Protein AF-G7YHM8-F1 (afdb_monomer)

Secondary structure (DSSP, 8-state):
-B---TTSS-SB------HHHHHHHHHHHHH-GGGTTS-PPPPPPPP--HHHHHHHHHHHHTTTTS-HHHHHHHHHHHH-

Nearest PDB structures (foldseek):
  6n5z-assembly1_B  TM=9.433E-01  e=2.183E-07  Homo sapiens
  6n5y-assembly1_A  TM=9.034E-01  e=1.210E-07  Homo sapiens
  6n5z-assembly1_A  TM=8.884E-01  e=1.133E-07  Homo sapiens
  6n5x-assembly1_A  TM=9.466E-01  e=3.235E-07  Homo sapiens
  3hpb-assembly1_A  TM=8.593E-01  e=6.654E-07  Rattus norvegicus

Foldseek 3Di:
DADPDPVDPDRDDDDDDDLVVQVVVQVCLVPDPVCPPPDRDDRDDHDDCPVLVVQVVVLVVCPVPDDPVVSVVSNVVSVD

Solvent-accessible surface area (backbone atoms only — not comparable to full-atom values): 5300 Å² total; per-residue (Å²): 91,78,54,89,60,84,89,50,95,60,52,63,55,85,86,88,82,57,72,68,60,53,50,52,53,45,52,52,54,72,71,35,70,94,45,66,94,57,88,76,76,79,72,79,78,81,88,80,55,63,71,56,50,54,52,52,50,56,51,60,75,40,62,87,81,53,60,72,67,61,52,51,53,56,49,55,69,67,78,108

Sequence (80 aa):
MQTTLPEFKQTDFTVKRMHEEFVWLHDYLVEHEPYAGHIVPPVPPKPDFDASRAKLQRLGESEGSMPKEDLQKMKAELEA

Radius of gyration: 21.35 Å; Cα contacts (8 Å, |Δi|>4): 39; chains: 1; bounding box: 49×26×52 Å

InterPro domains:
  IPR001683 Phox homology [PF00787] (6-79)
  IPR001683 Phox homology [PS50195] (1-80)
  IPR036871 PX domain superfamily [G3DSA:3.30.1520.10] (1-80)
  IPR036871 PX domain superfamily [SSF64268] (2-78)

Organism: Clonorchis sinensis (NCBI:txid79923)

Structure (mmCIF, N/CA/C/O backbone):
data_AF-G7YHM8-F1
#
_entry.id   AF-G7YHM8-F1
#
loop_
_atom_site.group_PDB
_atom_site.id
_atom_site.type_symbol
_atom_site.label_atom_id
_atom_site.label_alt_id
_atom_site.label_comp_id
_atom_site.label_asym_id
_atom_site.label_entity_id
_atom_site.label_seq_id
_atom_site.pdbx_PDB_ins_code
_atom_site.Cartn_x
_atom_site.Cartn_y
_atom_site.Cartn_z
_atom_site.occupancy
_atom_site.B_iso_or_equiv
_atom_site.auth_seq_id
_atom_site.auth_comp_id
_atom_site.auth_asym_id
_atom_site.auth_atom_id
_atom_site.pdbx_PDB_model_num
ATOM 1 N N . MET A 1 1 ? 3.210 9.561 4.238 1.00 85.94 1 MET A N 1
ATOM 2 C CA . MET A 1 1 ? 1.777 9.607 4.60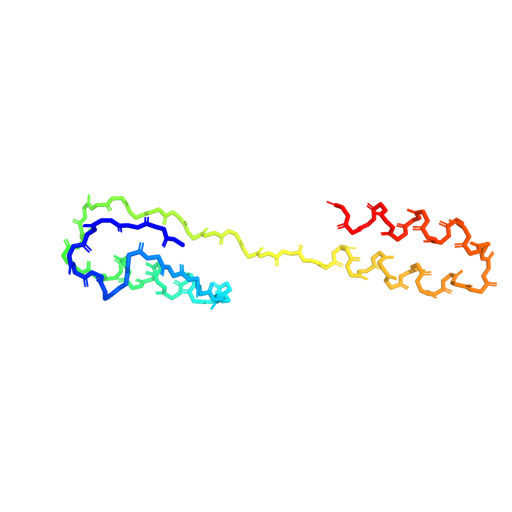0 1.00 85.94 1 MET A CA 1
ATOM 3 C C . MET A 1 1 ? 1.683 10.548 5.768 1.00 85.94 1 MET A C 1
ATOM 5 O O . MET A 1 1 ? 2.319 10.266 6.770 1.00 85.94 1 MET A O 1
ATOM 9 N N . GLN A 1 2 ? 0.889 11.608 5.642 1.00 94.00 2 GLN A N 1
ATOM 10 C CA . GLN A 1 2 ? 0.657 12.557 6.723 1.00 94.00 2 GLN A 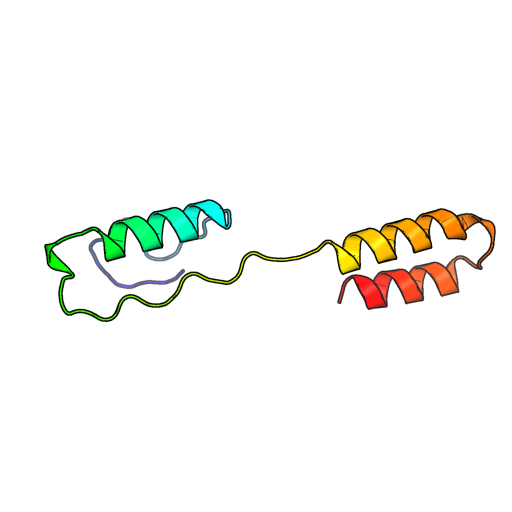CA 1
ATOM 11 C C . GLN A 1 2 ? -0.742 12.339 7.311 1.00 94.00 2 GLN A C 1
ATOM 13 O O . GLN A 1 2 ? -1.698 12.138 6.563 1.00 94.00 2 GLN A O 1
ATOM 18 N N . THR A 1 3 ? -0.865 12.349 8.636 1.00 96.81 3 THR A N 1
ATOM 19 C CA . THR A 1 3 ? -2.123 12.102 9.356 1.00 96.81 3 THR A CA 1
ATOM 20 C C . THR A 1 3 ? -2.175 12.871 10.677 1.00 96.81 3 THR A C 1
ATOM 22 O O . THR A 1 3 ? -1.142 13.183 11.268 1.00 96.81 3 THR A O 1
ATOM 25 N N . THR A 1 4 ? -3.384 13.174 11.150 1.00 97.44 4 THR A N 1
ATOM 26 C CA . THR A 1 4 ? -3.660 13.795 12.461 1.00 97.44 4 THR A CA 1
ATOM 27 C C . THR A 1 4 ? -4.323 12.828 13.448 1.00 97.44 4 THR A C 1
ATOM 29 O O . THR A 1 4 ? -4.704 13.230 14.546 1.00 97.44 4 THR A O 1
ATOM 32 N N . LEU A 1 5 ? -4.482 11.565 13.053 1.00 97.31 5 LEU A N 1
ATOM 33 C CA . LEU A 1 5 ? -5.147 10.522 13.826 1.00 97.31 5 LEU A CA 1
ATOM 34 C C . LEU A 1 5 ? -4.294 10.080 15.036 1.00 97.31 5 LEU A C 1
ATOM 36 O O . LEU A 1 5 ? -3.120 9.744 14.845 1.00 97.31 5 LEU A O 1
ATOM 40 N N . PRO A 1 6 ? -4.846 10.066 16.267 1.00 97.06 6 PRO A N 1
ATOM 41 C CA . PRO A 1 6 ? -4.081 9.800 17.488 1.00 97.06 6 PRO A CA 1
ATOM 42 C C . PRO A 1 6 ? -3.643 8.335 17.643 1.00 97.06 6 PRO A C 1
ATOM 44 O O . PRO A 1 6 ? -2.763 8.042 18.448 1.00 97.06 6 PRO A O 1
ATOM 47 N N . GLU A 1 7 ? -4.234 7.408 16.887 1.00 97.62 7 GLU A N 1
ATOM 48 C CA . GLU A 1 7 ? -3.907 5.978 16.922 1.00 97.62 7 GLU A CA 1
ATOM 49 C C . GLU A 1 7 ? -2.565 5.681 16.230 1.00 97.62 7 GLU A C 1
ATOM 51 O O . GLU A 1 7 ? -1.935 4.648 16.478 1.00 97.62 7 GLU A O 1
ATOM 56 N N . PHE A 1 8 ? -2.102 6.591 15.367 1.00 97.19 8 PHE A N 1
ATOM 57 C CA . PHE A 1 8 ? -0.814 6.481 14.696 1.00 97.19 8 PHE A CA 1
ATOM 58 C C . PHE A 1 8 ? 0.309 7.012 15.591 1.00 97.19 8 PHE A C 1
ATOM 60 O O . PHE A 1 8 ? 0.240 8.106 16.141 1.00 97.19 8 PHE A O 1
ATOM 67 N N . LYS A 1 9 ? 1.408 6.254 15.689 1.00 96.31 9 LYS A N 1
ATOM 68 C CA . LYS A 1 9 ? 2.579 6.635 16.504 1.00 96.31 9 LYS A CA 1
ATOM 69 C C . LYS A 1 9 ? 3.330 7.863 15.977 1.00 96.31 9 LYS A C 1
ATOM 71 O O . LYS A 1 9 ? 4.047 8.506 16.736 1.00 96.31 9 LYS A O 1
ATOM 76 N N . GLN A 1 10 ? 3.243 8.126 14.675 1.00 97.00 10 GLN A N 1
ATOM 77 C CA . GLN A 1 10 ? 3.907 9.236 13.995 1.00 97.00 10 GLN A CA 1
ATOM 78 C C . GLN A 1 10 ? 2.900 9.911 13.067 1.00 97.00 10 GLN A C 1
ATOM 80 O O . GLN A 1 10 ? 2.103 9.233 12.419 1.00 97.00 10 GLN A O 1
ATOM 85 N N . THR A 1 11 ? 2.955 11.239 12.998 1.00 97.00 11 THR A N 1
ATOM 86 C CA . THR A 1 11 ? 2.064 12.055 12.161 1.00 97.00 11 THR A CA 1
ATOM 87 C C . THR A 1 11 ? 2.521 12.134 10.707 1.00 97.00 11 THR A C 1
ATOM 89 O O . THR A 1 11 ? 1.715 12.468 9.843 1.00 97.00 11 THR A O 1
ATOM 92 N N . ASP A 1 12 ? 3.782 11.802 10.421 1.00 97.75 12 ASP A N 1
ATOM 93 C CA . ASP A 1 12 ? 4.306 11.633 9.068 1.00 97.75 12 ASP A CA 1
ATOM 94 C C . ASP A 1 12 ? 5.321 10.489 9.022 1.00 97.75 12 ASP A C 1
ATOM 96 O O . ASP A 1 12 ? 6.202 10.389 9.877 1.00 97.75 12 ASP A O 1
ATOM 100 N N . PHE A 1 13 ? 5.172 9.601 8.043 1.00 97.06 13 PHE A N 1
ATOM 101 C CA . PHE A 1 13 ? 6.055 8.458 7.834 1.00 97.06 13 PHE A CA 1
ATOM 102 C C . PHE A 1 13 ? 5.969 7.923 6.402 1.00 97.06 13 PHE A C 1
ATOM 104 O O . PHE A 1 13 ? 4.973 8.095 5.694 1.00 97.06 13 PHE A O 1
ATOM 111 N N . THR A 1 14 ? 7.012 7.212 5.973 1.00 97.50 14 THR A N 1
ATOM 112 C CA . THR A 1 14 ? 7.072 6.543 4.666 1.00 97.50 14 THR A CA 1
ATOM 113 C C . THR A 1 14 ? 7.480 5.088 4.845 1.00 97.50 14 THR A C 1
ATOM 115 O O . THR A 1 14 ? 8.374 4.777 5.628 1.00 97.50 14 THR A O 1
ATOM 118 N N . VAL A 1 15 ? 6.831 4.192 4.101 1.00 96.88 15 VAL A N 1
ATOM 119 C CA . VAL A 1 15 ? 7.130 2.755 4.082 1.00 96.88 15 VAL A CA 1
ATOM 120 C C . VAL A 1 15 ? 7.275 2.270 2.644 1.00 96.88 15 VAL A C 1
ATOM 122 O O . VAL A 1 15 ? 6.689 2.844 1.729 1.00 96.88 15 VAL A O 1
ATOM 125 N N . LYS A 1 16 ? 8.052 1.204 2.445 1.00 97.19 16 LYS A N 1
ATOM 126 C CA . LYS A 1 16 ? 8.138 0.485 1.168 1.00 97.19 16 LYS A CA 1
ATOM 127 C C . LYS A 1 16 ? 7.345 -0.811 1.291 1.00 97.19 16 LYS A C 1
ATOM 129 O O . LYS A 1 16 ? 7.491 -1.496 2.301 1.00 97.19 16 LYS A O 1
ATOM 134 N N . ARG A 1 17 ? 6.515 -1.109 0.290 1.00 96.75 17 ARG A N 1
ATOM 135 C CA . ARG A 1 17 ? 5.664 -2.303 0.246 1.00 96.75 17 ARG A CA 1
ATOM 136 C C . ARG A 1 17 ? 5.726 -2.969 -1.123 1.00 96.75 17 ARG A C 1
ATOM 138 O O . ARG A 1 17 ? 5.750 -2.276 -2.139 1.00 96.75 17 ARG A O 1
ATOM 145 N N . MET A 1 18 ? 5.746 -4.293 -1.135 1.00 95.94 18 MET A N 1
ATOM 146 C CA . MET A 1 18 ? 5.649 -5.132 -2.325 1.00 95.94 18 MET A CA 1
ATOM 147 C C . MET A 1 18 ? 4.186 -5.354 -2.705 1.00 95.94 18 MET A C 1
ATOM 149 O O . MET A 1 18 ? 3.300 -5.283 -1.859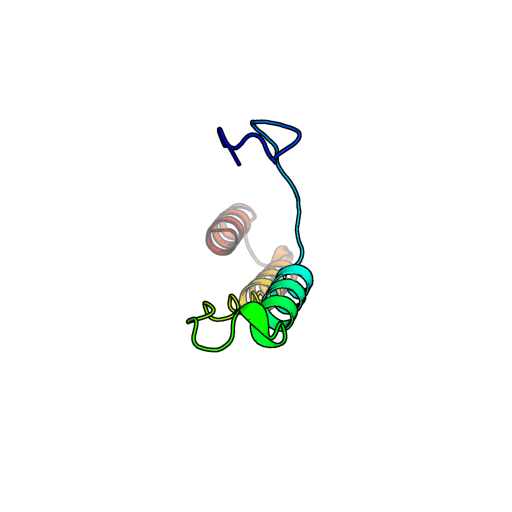 1.00 95.94 18 MET A O 1
ATOM 153 N N . HIS A 1 19 ? 3.926 -5.674 -3.976 1.00 95.94 19 HIS A N 1
ATOM 154 C CA . HIS A 1 19 ? 2.571 -5.966 -4.458 1.00 95.94 19 HIS A CA 1
ATOM 155 C C . HIS A 1 19 ? 1.881 -7.075 -3.640 1.00 95.94 19 HIS A C 1
ATOM 157 O O . HIS A 1 19 ? 0.705 -6.952 -3.319 1.00 95.94 19 HIS A O 1
ATOM 163 N N . GLU A 1 20 ? 2.620 -8.105 -3.226 1.00 96.88 20 GLU A N 1
ATOM 164 C CA . GLU A 1 20 ? 2.098 -9.201 -2.395 1.00 96.88 20 GLU A CA 1
ATOM 165 C C . GLU A 1 20 ? 1.584 -8.730 -1.025 1.00 96.88 20 GLU A C 1
ATOM 167 O O . GLU A 1 20 ? 0.626 -9.296 -0.510 1.00 96.88 20 GLU A O 1
ATOM 172 N N . GLU A 1 21 ? 2.145 -7.657 -0.454 1.00 97.81 21 GLU A N 1
ATOM 173 C CA . GLU A 1 21 ? 1.647 -7.084 0.806 1.00 97.81 21 GLU A CA 1
ATOM 174 C C . GLU A 1 21 ? 0.279 -6.402 0.620 1.00 97.81 21 GLU A C 1
ATOM 176 O O . GLU A 1 21 ? -0.531 -6.392 1.545 1.00 97.81 21 GLU A O 1
ATOM 181 N N . PHE A 1 22 ? -0.014 -5.867 -0.573 1.00 97.44 22 PHE A N 1
ATOM 182 C CA . PHE A 1 22 ? -1.338 -5.318 -0.895 1.00 97.44 22 PHE A CA 1
ATOM 183 C C . PHE A 1 22 ? -2.375 -6.418 -1.122 1.00 97.44 22 PHE A C 1
ATOM 185 O O . PHE A 1 22 ? -3.515 -6.260 -0.694 1.00 97.44 22 PHE A O 1
ATOM 192 N N . VAL A 1 23 ? -1.979 -7.523 -1.764 1.00 97.69 23 VAL A N 1
ATOM 193 C CA . VAL A 1 23 ? -2.835 -8.710 -1.922 1.00 97.69 23 VAL A CA 1
ATOM 194 C C . VAL A 1 23 ? -3.206 -9.260 -0.546 1.00 97.69 23 VAL A C 1
ATOM 196 O O . VAL A 1 23 ? -4.383 -9.387 -0.236 1.00 97.69 23 VAL A O 1
ATOM 199 N N . TRP A 1 24 ? -2.210 -9.461 0.322 1.00 97.94 24 TRP A N 1
ATOM 200 C CA . TRP A 1 24 ? -2.437 -9.927 1.690 1.00 97.94 24 TRP A CA 1
ATOM 201 C C . TRP A 1 24 ? -3.385 -9.013 2.483 1.00 97.94 24 TRP A C 1
ATOM 203 O O . TRP A 1 24 ? -4.289 -9.503 3.156 1.00 97.94 24 TRP A O 1
ATOM 213 N N . LEU A 1 25 ? -3.206 -7.688 2.397 1.00 98.00 25 LEU A N 1
ATOM 214 C CA . LEU A 1 25 ? -4.078 -6.734 3.089 1.00 98.00 25 LEU A CA 1
ATOM 215 C C . LEU A 1 25 ? -5.519 -6.803 2.568 1.00 98.00 25 LEU A C 1
ATOM 217 O O . LEU A 1 25 ? -6.457 -6.733 3.357 1.00 98.00 25 LEU A O 1
ATOM 221 N N . HIS A 1 26 ? -5.697 -6.918 1.252 1.00 97.94 26 HIS A N 1
ATOM 222 C CA . HIS A 1 26 ? -7.017 -7.074 0.655 1.00 97.94 26 HIS A CA 1
ATOM 223 C C . HIS A 1 26 ? -7.700 -8.353 1.143 1.00 97.94 26 HIS A C 1
ATOM 225 O O . HIS A 1 26 ? -8.832 -8.283 1.614 1.00 97.94 26 HIS A O 1
ATOM 231 N N . ASP A 1 27 ? -7.008 -9.491 1.071 1.00 97.69 27 ASP A N 1
ATOM 232 C CA . ASP A 1 27 ? -7.564 -10.788 1.461 1.00 97.69 27 ASP A CA 1
ATOM 233 C C . ASP A 1 27 ? -7.966 -10.773 2.938 1.00 97.69 27 ASP A C 1
ATOM 235 O O . ASP A 1 27 ? -9.094 -11.128 3.276 1.00 97.69 27 ASP A O 1
ATOM 239 N N . TYR A 1 28 ? -7.113 -10.201 3.795 1.00 97.50 28 TYR A N 1
ATOM 240 C CA . TYR A 1 28 ? -7.437 -9.971 5.200 1.00 97.50 28 TYR A CA 1
ATOM 241 C C . TYR A 1 28 ? -8.733 -9.167 5.381 1.00 97.50 28 TYR A C 1
ATOM 243 O O . TYR A 1 28 ? -9.566 -9.542 6.196 1.00 97.50 28 TYR A O 1
ATOM 251 N N . LEU A 1 29 ? -8.937 -8.075 4.635 1.00 97.12 29 LEU A N 1
ATOM 252 C CA . LEU A 1 29 ? -10.151 -7.254 4.748 1.00 97.12 29 LEU A CA 1
ATOM 253 C C . LEU A 1 29 ? -11.406 -7.967 4.225 1.00 97.12 29 LEU A C 1
ATOM 255 O O . LEU A 1 29 ? -12.481 -7.773 4.789 1.00 97.12 29 LEU A O 1
ATOM 259 N N . VAL A 1 30 ? -11.282 -8.772 3.167 1.00 96.62 30 VAL A N 1
ATOM 260 C CA . VAL A 1 30 ? -12.396 -9.536 2.579 1.00 96.62 30 VAL A CA 1
ATOM 261 C C . VAL A 1 30 ? -12.843 -10.676 3.492 1.00 96.62 30 VAL A C 1
ATOM 263 O O . VAL A 1 30 ? -14.041 -10.916 3.633 1.00 96.62 30 VAL A O 1
ATOM 266 N N . GLU A 1 31 ? -11.901 -11.375 4.121 1.00 96.06 31 GLU A N 1
ATOM 267 C CA . GLU A 1 31 ? -12.181 -12.533 4.978 1.00 96.06 31 GLU A CA 1
ATOM 268 C C . GLU A 1 31 ? -12.631 -12.141 6.396 1.00 96.06 31 GLU A C 1
ATOM 270 O O . GLU A 1 31 ? -13.126 -12.977 7.157 1.00 96.06 31 GLU A O 1
ATOM 275 N N . HIS A 1 32 ? -12.470 -10.873 6.775 1.00 96.31 32 HIS A N 1
ATOM 276 C CA . HIS A 1 32 ? -12.746 -10.407 8.126 1.00 96.31 32 HIS A CA 1
ATOM 277 C C . HIS A 1 32 ? -14.240 -10.114 8.332 1.00 96.31 32 HIS A C 1
ATOM 279 O O . HIS A 1 32 ? -14.771 -9.100 7.879 1.00 96.31 32 HIS A O 1
ATOM 285 N N . GLU A 1 33 ? -14.910 -11.005 9.069 1.00 95.44 33 GLU A N 1
ATOM 286 C CA . GLU A 1 33 ? -16.368 -11.030 9.283 1.00 95.44 33 GLU A CA 1
ATOM 287 C C . GLU A 1 33 ? -16.998 -9.685 9.705 1.00 95.44 33 GLU A C 1
ATOM 289 O O . GLU A 1 33 ? -18.016 -9.318 9.121 1.00 95.44 33 GLU A O 1
ATOM 294 N N . PRO A 1 34 ? -16.382 -8.866 10.582 1.00 96.88 34 PRO A N 1
ATOM 295 C CA . PRO A 1 34 ? -16.875 -7.519 10.891 1.00 96.88 34 PRO A CA 1
ATOM 296 C C . PRO A 1 34 ? -17.029 -6.561 9.700 1.00 96.88 34 PRO A C 1
ATOM 298 O O . PRO A 1 34 ? -17.723 -5.552 9.815 1.00 96.88 34 PRO A O 1
ATOM 301 N N . TYR A 1 35 ? -16.380 -6.837 8.567 1.00 95.50 35 TYR A N 1
ATOM 302 C CA . TYR A 1 35 ? -16.515 -6.055 7.339 1.00 95.50 35 TYR A CA 1
ATOM 303 C C . TYR A 1 35 ? -17.536 -6.645 6.357 1.00 95.50 35 TYR A C 1
ATOM 305 O O . TYR A 1 35 ? -17.748 -6.073 5.287 1.00 95.50 35 TYR A O 1
ATOM 313 N N . ALA A 1 36 ? -18.239 -7.725 6.714 1.00 94.81 36 ALA A N 1
ATOM 314 C CA . ALA A 1 36 ? -19.318 -8.274 5.900 1.00 94.81 36 ALA A CA 1
ATOM 315 C C . ALA A 1 36 ? -20.361 -7.193 5.552 1.00 94.81 36 ALA A C 1
ATOM 317 O O . ALA A 1 36 ? -20.751 -6.370 6.382 1.00 94.81 36 ALA A O 1
ATOM 318 N N . GLY A 1 37 ? -20.788 -7.167 4.288 1.00 95.81 37 GLY A N 1
ATOM 319 C CA . GLY A 1 37 ? -21.712 -6.155 3.762 1.00 95.81 37 GLY A CA 1
ATOM 320 C C . GLY A 1 37 ? -21.070 -4.812 3.388 1.00 95.81 37 GLY A C 1
ATOM 321 O O . GLY A 1 37 ? -21.741 -3.988 2.768 1.00 95.81 37 GLY A O 1
ATOM 322 N N . HIS A 1 38 ? -19.787 -4.592 3.694 1.00 97.50 38 HIS A N 1
ATOM 323 C CA . HIS A 1 38 ? -19.040 -3.435 3.200 1.00 97.50 38 HIS A CA 1
ATOM 324 C C . HIS A 1 38 ? -18.402 -3.732 1.840 1.00 97.50 38 HIS A C 1
ATOM 326 O O . HIS A 1 38 ? -18.078 -4.872 1.510 1.00 97.50 38 HIS A O 1
ATOM 332 N N . ILE A 1 39 ? -18.204 -2.682 1.040 1.00 97.12 39 ILE A N 1
ATOM 333 C CA . ILE A 1 39 ? -17.519 -2.785 -0.250 1.00 97.12 39 ILE A CA 1
ATOM 334 C C . ILE A 1 39 ? -16.017 -2.637 -0.006 1.00 97.12 39 ILE A C 1
ATOM 336 O O . ILE A 1 39 ? -15.531 -1.532 0.240 1.00 97.12 39 ILE A O 1
ATOM 340 N N . VAL A 1 40 ? -15.286 -3.747 -0.094 1.00 96.69 40 VAL A N 1
ATOM 341 C CA . VAL A 1 40 ? -13.819 -3.736 -0.093 1.00 96.69 40 VAL A CA 1
ATOM 342 C C . VAL A 1 40 ? -13.329 -3.325 -1.492 1.00 96.69 40 VAL A C 1
ATOM 344 O O . VAL A 1 40 ? -13.800 -3.885 -2.486 1.00 96.69 40 VAL A O 1
ATOM 347 N N . PRO A 1 41 ? -12.425 -2.333 -1.618 1.00 97.38 41 PRO A N 1
ATOM 348 C CA . PRO A 1 41 ? -11.852 -1.956 -2.909 1.00 97.38 41 PRO A CA 1
ATOM 349 C C . PRO A 1 41 ? -11.107 -3.125 -3.571 1.00 97.38 41 PRO A C 1
ATOM 351 O O . PRO A 1 41 ? -10.510 -3.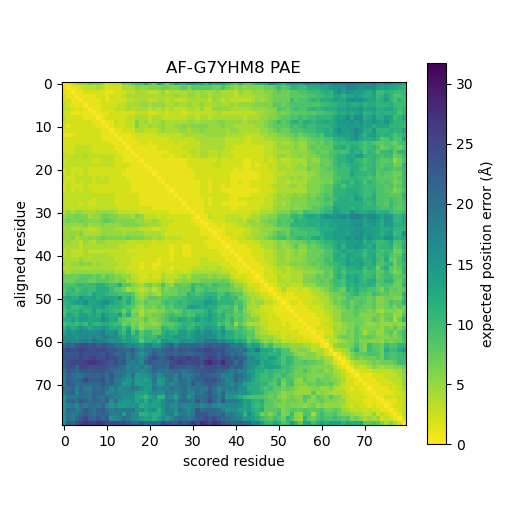929 -2.860 1.00 97.38 41 PRO A O 1
ATOM 354 N N . PRO A 1 42 ? -11.073 -3.209 -4.913 1.00 96.75 42 PRO A N 1
ATOM 355 C CA . PRO A 1 42 ? -10.354 -4.276 -5.601 1.00 96.75 42 PRO A CA 1
ATOM 356 C C . PRO A 1 42 ? -8.838 -4.173 -5.389 1.00 96.75 42 PRO A C 1
ATOM 358 O O . PRO A 1 42 ? -8.285 -3.082 -5.222 1.00 96.75 42 PRO A O 1
ATOM 361 N N . VAL A 1 43 ? -8.158 -5.318 -5.468 1.00 96.94 43 VAL A N 1
ATOM 362 C CA . VAL A 1 43 ? -6.692 -5.402 -5.420 1.00 96.94 43 VAL A CA 1
ATOM 363 C C . VAL A 1 43 ? -6.075 -4.557 -6.546 1.00 96.94 43 VAL A C 1
ATOM 365 O O . VAL A 1 43 ? -6.532 -4.644 -7.692 1.00 96.94 43 VAL A O 1
ATOM 368 N N . PRO A 1 44 ? -5.014 -3.773 -6.275 1.00 95.69 44 PRO A N 1
ATOM 369 C CA . PRO A 1 44 ? -4.244 -3.123 -7.331 1.00 95.69 44 PRO A CA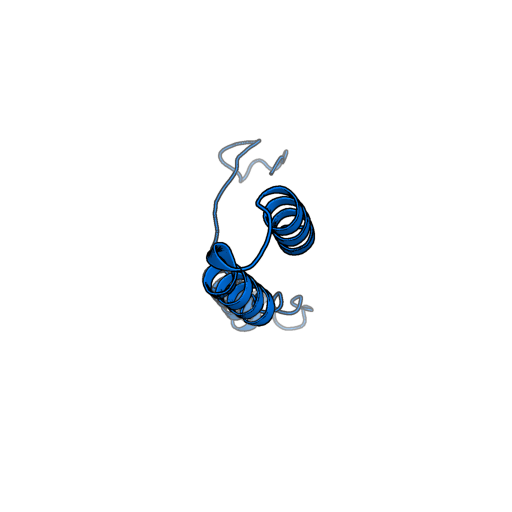 1
ATOM 370 C C . PRO A 1 44 ? -3.745 -4.152 -8.361 1.00 95.69 44 PRO A C 1
ATOM 372 O O . PRO A 1 44 ? -3.328 -5.237 -7.962 1.00 95.69 44 PRO A O 1
ATOM 375 N N . PRO A 1 45 ? -3.723 -3.854 -9.670 1.00 94.31 45 PRO A N 1
ATOM 376 C CA . PRO A 1 45 ? -3.195 -4.793 -10.656 1.00 94.31 45 PRO A CA 1
ATOM 377 C C . PRO A 1 45 ? -1.716 -5.093 -10.381 1.00 94.31 45 PRO A C 1
ATOM 379 O O . PRO A 1 45 ? -0.955 -4.208 -9.973 1.00 94.31 45 PRO A O 1
ATOM 382 N N . LYS A 1 46 ? -1.295 -6.343 -10.612 1.00 92.38 46 LYS A N 1
ATOM 383 C CA . LYS A 1 46 ? 0.123 -6.702 -10.519 1.00 92.38 46 LYS A CA 1
ATOM 384 C C . LYS A 1 46 ? 0.893 -5.864 -11.541 1.00 92.38 46 LYS A C 1
ATOM 386 O O . LYS A 1 46 ? 0.506 -5.853 -12.709 1.00 92.38 46 LYS A O 1
ATOM 391 N N . PRO A 1 47 ? 1.961 -5.167 -11.129 1.00 88.38 47 PRO A N 1
ATOM 392 C CA . PRO A 1 47 ? 2.747 -4.405 -12.075 1.00 88.38 47 PRO A CA 1
ATOM 393 C C . PRO A 1 47 ? 3.433 -5.369 -13.050 1.00 88.38 47 PRO A C 1
ATOM 395 O O . PRO A 1 47 ? 4.117 -6.305 -12.628 1.00 88.38 47 PRO A O 1
ATOM 398 N N . ASP A 1 48 ? 3.219 -5.139 -14.341 1.00 86.75 48 ASP A N 1
ATOM 399 C CA . ASP A 1 48 ? 3.829 -5.889 -15.433 1.00 86.75 48 ASP A CA 1
ATOM 400 C C . ASP A 1 48 ? 4.937 -5.039 -16.059 1.00 86.75 48 ASP A C 1
ATOM 402 O O . ASP A 1 48 ? 4.699 -3.939 -16.558 1.00 86.75 48 ASP A O 1
ATOM 406 N N . PHE A 1 49 ? 6.162 -5.554 -15.998 1.00 85.88 49 PHE A N 1
ATOM 407 C CA . PHE A 1 49 ? 7.345 -4.915 -16.567 1.00 85.88 49 PHE A CA 1
ATOM 408 C C . PHE A 1 49 ? 7.981 -5.766 -17.671 1.00 85.88 49 PHE A C 1
ATOM 410 O O . PHE A 1 49 ? 9.090 -5.453 -18.111 1.00 85.88 49 PHE A O 1
ATOM 417 N N . ASP A 1 50 ? 7.328 -6.839 -18.120 1.00 86.12 50 ASP A N 1
ATOM 418 C CA . ASP A 1 50 ? 7.922 -7.802 -19.047 1.00 86.12 50 ASP A CA 1
ATOM 419 C C . ASP A 1 50 ? 8.181 -7.173 -20.418 1.00 86.12 50 ASP A C 1
ATOM 421 O O . ASP A 1 50 ? 9.264 -7.338 -20.983 1.00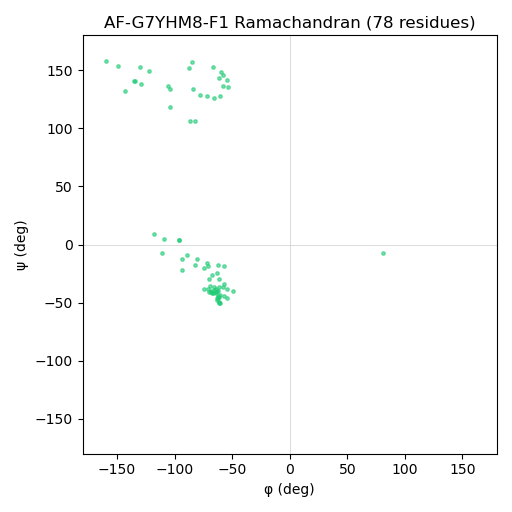 86.12 50 ASP A O 1
ATOM 425 N N . ALA A 1 51 ? 7.245 -6.362 -20.921 1.00 80.62 51 ALA A N 1
ATOM 426 C CA . ALA A 1 51 ? 7.416 -5.637 -22.179 1.00 80.62 51 ALA A CA 1
ATOM 427 C C . ALA A 1 51 ? 8.603 -4.656 -22.126 1.00 80.62 51 ALA A C 1
ATOM 429 O O . ALA A 1 51 ? 9.430 -4.624 -23.043 1.00 80.62 51 ALA A O 1
ATOM 430 N N . SER A 1 52 ? 8.726 -3.896 -21.034 1.00 82.06 52 SER A N 1
ATOM 431 C CA . SER A 1 52 ? 9.825 -2.945 -20.840 1.00 82.06 52 SER A CA 1
ATOM 432 C C . SER A 1 52 ? 11.166 -3.662 -20.683 1.00 82.06 52 SER A C 1
ATOM 434 O O . SER A 1 52 ? 12.145 -3.268 -21.315 1.00 82.06 52 SER A O 1
ATOM 436 N N . ARG A 1 53 ? 11.218 -4.770 -19.929 1.00 87.25 53 ARG A N 1
ATOM 437 C CA . ARG A 1 53 ? 12.425 -5.605 -19.791 1.00 87.25 53 ARG A CA 1
ATOM 438 C C . ARG A 1 53 ? 12.862 -6.207 -21.121 1.00 87.25 53 ARG A C 1
ATOM 440 O O . ARG A 1 53 ? 14.038 -6.120 -21.460 1.00 87.25 53 ARG A O 1
ATOM 447 N N . ALA A 1 54 ? 11.930 -6.765 -21.892 1.00 85.56 54 ALA A N 1
ATOM 448 C CA . ALA A 1 54 ? 12.228 -7.334 -23.203 1.00 85.56 54 ALA A CA 1
ATOM 449 C C . ALA A 1 54 ? 12.757 -6.268 -24.174 1.00 85.56 54 ALA A C 1
ATOM 451 O O . ALA A 1 54 ? 13.691 -6.522 -24.935 1.00 85.56 54 ALA A O 1
ATOM 452 N N . LYS A 1 55 ? 12.191 -5.056 -24.144 1.00 81.69 55 LYS A N 1
ATOM 453 C CA . LYS A 1 55 ? 12.637 -3.948 -24.998 1.00 81.69 55 LYS A CA 1
ATOM 454 C C . LYS A 1 55 ? 14.006 -3.405 -24.569 1.00 81.69 55 LYS A C 1
ATOM 456 O O . LYS A 1 55 ? 14.837 -3.147 -25.436 1.00 81.69 55 LYS A O 1
ATOM 461 N N . LEU A 1 56 ? 14.277 -3.324 -23.264 1.00 83.75 56 LEU A N 1
ATOM 462 C CA . LEU A 1 56 ? 15.600 -2.991 -22.723 1.00 83.75 56 LEU A CA 1
ATOM 463 C C . LEU A 1 56 ? 16.660 -4.037 -23.094 1.00 83.75 56 LEU A C 1
ATOM 465 O O . LEU A 1 56 ? 17.772 -3.669 -23.464 1.00 83.75 56 LEU A O 1
ATOM 469 N N . GLN A 1 57 ? 16.313 -5.326 -23.057 1.00 85.56 57 GLN A N 1
ATOM 470 C CA . GLN A 1 57 ? 17.217 -6.404 -23.458 1.00 85.56 57 GLN A CA 1
ATOM 471 C C . GLN A 1 57 ? 17.619 -6.281 -24.935 1.00 85.56 57 GLN A C 1
ATOM 473 O O . GLN A 1 57 ? 18.811 -6.242 -25.233 1.00 85.56 57 GLN A O 1
ATOM 478 N N . ARG A 1 58 ? 16.643 -6.096 -25.835 1.00 84.06 58 ARG A N 1
ATOM 479 C CA . ARG A 1 58 ? 16.887 -5.883 -27.277 1.00 84.06 58 ARG A CA 1
ATOM 480 C C . ARG A 1 58 ? 17.774 -4.675 -27.560 1.00 84.06 58 ARG A C 1
ATOM 482 O O . ARG A 1 58 ? 18.588 -4.692 -28.484 1.00 84.06 58 ARG A O 1
ATOM 489 N N . LEU A 1 59 ? 17.608 -3.614 -26.773 1.00 80.81 59 LEU A N 1
ATOM 490 C CA . LEU A 1 59 ? 18.418 -2.412 -26.905 1.00 80.81 59 LEU A CA 1
ATOM 491 C C . LEU A 1 59 ? 19.877 -2.672 -26.500 1.00 80.81 59 LEU A C 1
ATOM 493 O O . LEU A 1 59 ? 20.781 -2.216 -27.194 1.00 80.81 59 LEU A O 1
ATOM 497 N N . GLY A 1 60 ? 20.102 -3.456 -25.441 1.00 80.62 60 GLY A N 1
ATOM 498 C CA . GLY A 1 60 ? 21.435 -3.908 -25.026 1.00 80.62 60 GLY A CA 1
ATOM 499 C C . GLY A 1 60 ? 22.115 -4.810 -26.060 1.00 80.62 60 GLY A C 1
ATOM 500 O O . GLY A 1 60 ? 23.302 -4.657 -26.332 1.00 80.62 60 GLY A O 1
ATOM 501 N N . GLU A 1 61 ? 21.359 -5.692 -26.718 1.00 83.88 61 GLU A N 1
ATOM 502 C CA . GLU A 1 61 ? 21.870 -6.528 -27.819 1.00 83.88 61 GLU A CA 1
ATOM 503 C C . GLU A 1 61 ? 22.332 -5.692 -29.029 1.00 83.88 61 GLU A C 1
ATOM 505 O O . GLU A 1 61 ? 23.202 -6.118 -29.788 1.00 83.88 61 GLU A O 1
ATOM 510 N N . SER A 1 62 ? 21.798 -4.476 -29.181 1.00 72.19 62 SER A N 1
ATOM 511 C CA . SER A 1 62 ? 22.100 -3.554 -30.284 1.00 72.19 62 SER A CA 1
ATOM 512 C C . SER A 1 62 ? 23.179 -2.510 -29.940 1.00 72.19 62 SER A C 1
ATOM 514 O O . SER A 1 62 ? 23.489 -1.655 -30.773 1.00 72.19 62 SER A O 1
ATOM 516 N N . GLU A 1 63 ? 23.790 -2.568 -28.743 1.00 72.62 63 GLU A N 1
ATOM 517 C CA . GLU A 1 63 ? 24.760 -1.558 -28.271 1.00 72.62 63 GLU A CA 1
ATOM 518 C C . GLU A 1 63 ? 26.037 -1.450 -29.129 1.00 72.62 63 GLU A C 1
ATOM 520 O O . GLU A 1 63 ? 26.732 -0.438 -29.067 1.00 72.62 63 GLU A O 1
ATOM 525 N N . GLY A 1 64 ? 26.336 -2.455 -29.960 1.00 70.44 64 GLY A N 1
ATOM 526 C CA . GLY A 1 64 ? 27.483 -2.456 -30.876 1.00 70.44 64 GLY A CA 1
ATOM 527 C C . GLY A 1 64 ? 27.196 -1.965 -32.300 1.00 70.44 64 GLY A C 1
ATOM 528 O O . GLY A 1 64 ? 28.143 -1.743 -33.053 1.00 70.44 64 GLY A O 1
ATOM 529 N N . SER A 1 65 ? 25.925 -1.811 -32.691 1.00 73.75 65 SER A N 1
ATOM 530 C CA . SER A 1 65 ? 25.535 -1.470 -34.070 1.00 73.75 65 SER A CA 1
ATOM 531 C C . SER A 1 65 ? 24.944 -0.070 -34.227 1.00 73.75 65 SER A C 1
ATOM 533 O O . SER A 1 65 ? 24.685 0.345 -35.356 1.00 73.75 65 SER A O 1
ATOM 535 N N . MET A 1 66 ? 24.702 0.648 -33.126 1.00 74.69 66 MET A N 1
ATOM 536 C CA . MET A 1 66 ? 24.103 1.984 -33.139 1.00 74.69 66 MET A CA 1
ATOM 537 C C . MET A 1 66 ? 25.008 3.030 -32.467 1.00 74.69 66 MET A C 1
ATOM 539 O O . MET A 1 66 ? 25.740 2.700 -31.530 1.00 74.69 66 MET A O 1
ATOM 543 N N . PRO A 1 67 ? 24.965 4.300 -32.909 1.00 80.88 67 PRO A N 1
ATOM 544 C CA . PRO A 1 67 ? 25.625 5.406 -32.224 1.00 80.88 67 PRO A CA 1
ATOM 545 C C . PRO A 1 67 ? 25.142 5.558 -30.775 1.00 80.88 67 PRO A C 1
ATOM 547 O O . PRO A 1 67 ? 23.968 5.361 -30.461 1.00 80.88 67 PRO A O 1
ATOM 550 N N . LYS A 1 68 ? 26.047 5.967 -29.877 1.00 78.62 68 LYS A N 1
ATOM 551 C CA . LYS A 1 68 ? 25.745 6.149 -28.444 1.00 78.62 68 LYS A CA 1
ATOM 552 C C . LYS A 1 68 ? 24.596 7.128 -28.176 1.00 78.62 68 LYS A C 1
ATOM 554 O O . LYS A 1 68 ? 23.857 6.928 -27.217 1.00 78.62 6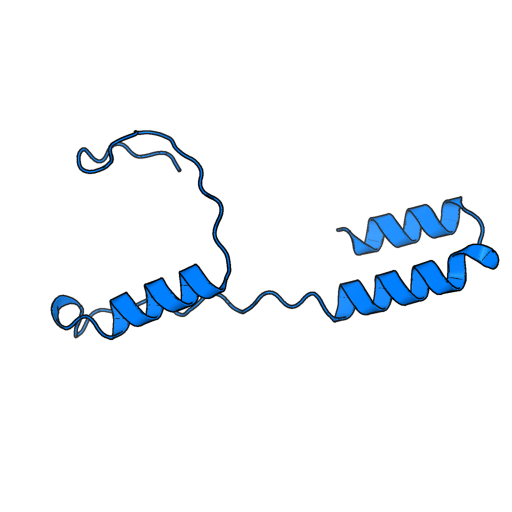8 LYS A O 1
ATOM 559 N N . GLU A 1 69 ? 24.455 8.166 -28.997 1.00 81.94 69 GLU A N 1
ATOM 560 C CA . GLU A 1 69 ? 23.400 9.178 -28.848 1.00 81.94 69 GLU A CA 1
ATOM 561 C C . GLU A 1 69 ? 22.009 8.601 -29.151 1.00 81.94 69 GLU A C 1
ATOM 563 O O . GLU A 1 69 ? 21.068 8.835 -28.390 1.00 81.94 69 GL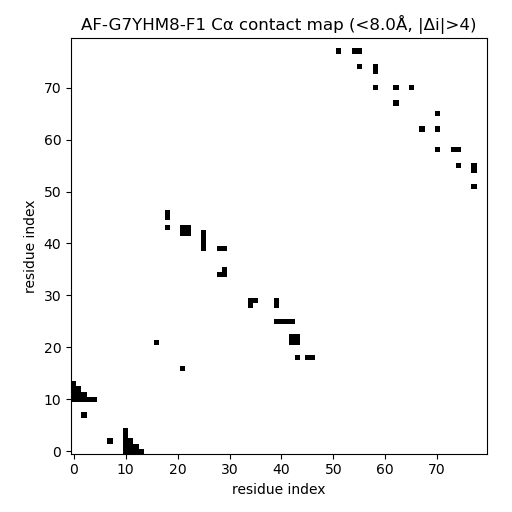U A O 1
ATOM 568 N N . ASP A 1 70 ? 21.890 7.761 -30.185 1.00 78.69 70 ASP A N 1
ATOM 569 C CA . ASP A 1 70 ? 20.633 7.084 -30.530 1.00 78.69 70 ASP A CA 1
ATOM 570 C C . ASP A 1 70 ? 20.217 6.083 -29.442 1.00 78.69 70 ASP A C 1
ATOM 572 O O . ASP A 1 70 ? 19.050 6.015 -29.056 1.00 78.69 70 ASP A O 1
ATOM 576 N N . LEU A 1 71 ? 21.187 5.368 -28.865 1.00 76.19 71 LEU A N 1
ATOM 577 C CA . LEU A 1 71 ? 20.982 4.476 -27.721 1.00 76.19 71 LEU A CA 1
ATOM 578 C C . LEU A 1 71 ? 20.487 5.201 -26.471 1.00 76.19 71 LEU A C 1
ATOM 580 O O . LEU A 1 71 ? 19.578 4.714 -25.802 1.00 76.19 71 LEU A O 1
ATOM 584 N N . GLN A 1 72 ? 21.079 6.351 -26.143 1.00 79.88 72 GLN A N 1
ATOM 585 C CA . GLN A 1 72 ? 20.665 7.149 -24.987 1.00 79.88 72 GLN A CA 1
ATOM 586 C C . GLN A 1 72 ? 19.248 7.689 -25.158 1.00 79.88 72 GLN A C 1
ATOM 588 O O . GLN A 1 72 ? 18.460 7.637 -24.215 1.00 79.88 72 GLN A O 1
ATOM 593 N N . LYS A 1 73 ? 18.903 8.141 -26.367 1.00 82.69 73 LYS A N 1
ATOM 594 C CA . LYS A 1 73 ? 17.553 8.607 -26.675 1.00 82.69 73 LYS A CA 1
ATOM 595 C C . LYS A 1 73 ? 16.528 7.478 -26.535 1.00 82.69 73 LYS A C 1
ATOM 597 O O . LYS A 1 73 ? 15.526 7.648 -25.851 1.00 82.69 73 LYS A O 1
ATOM 602 N N . MET A 1 74 ? 16.830 6.301 -27.087 1.00 79.31 74 MET A N 1
ATOM 603 C CA . MET A 1 74 ? 15.957 5.130 -26.971 1.00 79.31 74 MET A CA 1
ATOM 604 C C . MET A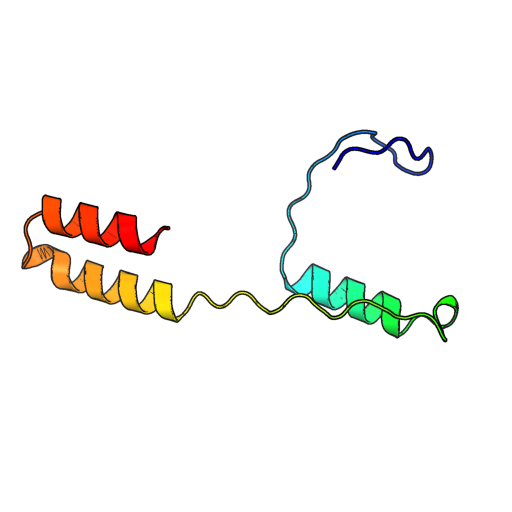 1 74 ? 15.834 4.609 -25.533 1.00 79.31 74 MET A C 1
ATOM 606 O O . MET A 1 74 ? 14.748 4.188 -25.156 1.00 79.31 74 MET A O 1
ATOM 610 N N . LYS A 1 75 ? 16.901 4.640 -24.716 1.00 77.25 75 LYS A N 1
ATOM 611 C CA . LYS A 1 75 ? 16.829 4.277 -23.285 1.00 77.25 75 LYS A CA 1
ATOM 612 C C . LYS A 1 75 ? 15.902 5.231 -22.524 1.00 77.25 75 LYS A C 1
ATOM 614 O O . LYS A 1 75 ? 14.986 4.767 -21.855 1.00 77.25 75 LYS A O 1
ATOM 619 N N . ALA A 1 76 ? 16.063 6.541 -22.718 1.00 81.31 76 ALA A N 1
ATOM 620 C CA . ALA A 1 76 ? 15.248 7.549 -22.043 1.00 81.31 76 ALA A CA 1
ATOM 621 C C . ALA A 1 76 ? 13.747 7.446 -22.379 1.00 81.31 76 ALA A C 1
ATOM 623 O O . ALA A 1 76 ? 12.912 7.642 -21.502 1.00 81.31 76 ALA A O 1
ATOM 624 N N . GLU A 1 77 ? 13.390 7.095 -23.619 1.00 77.69 77 GLU A N 1
ATOM 625 C CA . GLU A 1 77 ? 11.989 6.865 -24.012 1.00 77.69 77 GLU A CA 1
ATOM 626 C C . GLU A 1 77 ? 11.378 5.582 -23.414 1.00 77.69 77 GLU A C 1
ATOM 628 O O . GLU A 1 77 ? 10.160 5.435 -23.416 1.00 77.69 77 GLU A O 1
ATOM 633 N N . LEU A 1 78 ? 12.195 4.635 -22.937 1.00 72.25 78 LEU A N 1
ATOM 634 C CA . LEU A 1 78 ? 11.740 3.378 -22.322 1.00 72.25 78 LEU A CA 1
ATOM 635 C C . LEU A 1 78 ? 11.616 3.444 -20.802 1.00 72.25 78 LEU A C 1
ATOM 637 O O . LEU A 1 78 ? 10.945 2.597 -20.212 1.00 72.25 78 LEU A O 1
ATOM 641 N N . GLU A 1 79 ? 12.316 4.390 -20.184 1.00 69.88 79 GLU A N 1
ATOM 642 C CA . GLU A 1 79 ? 12.313 4.621 -18.739 1.00 69.88 79 GLU A CA 1
ATOM 643 C C . GLU A 1 79 ? 11.214 5.609 -18.297 1.00 69.88 79 GLU A C 1
ATOM 645 O O . GLU A 1 79 ? 10.991 5.756 -17.093 1.00 69.88 79 GLU A O 1
ATOM 650 N N . ALA A 1 80 ? 10.541 6.263 -19.254 1.00 59.78 80 ALA A N 1
ATOM 651 C CA . ALA A 1 80 ? 9.382 7.142 -19.061 1.00 59.78 80 ALA A CA 1
ATOM 652 C C . ALA A 1 80 ? 8.054 6.368 -19.103 1.00 59.78 80 ALA A C 1
ATOM 654 O O . ALA A 1 80 ? 7.155 6.729 -18.307 1.00 59.78 80 ALA A O 1
#

pLDDT: mean 89.25, std 9.37, range [59.78, 98.0]

Mean predicted aligned error: 7.94 Å